Protein AF-A0A957HEZ9-F1 (afdb_monomer_lite)

Foldseek 3Di:
DDDDDDDCPPPPDPDDDPVDDDPPDDDDDPDDDDDDDDDDDDDDDDQPWDAWLLDTDGPVLLVQLVVLLVQLLVLLVVLPDDPVLSVLSVVLSVQCCCNGGPRYHGQLVSNLVSLVSQCPSDDSNVVSSLVSLVRVSVCVSQVSNDDNSNVVSVVSVVVVVDDPPPPPDD

Structure (mmCIF, N/CA/C/O backbone):
data_AF-A0A957HEZ9-F1
#
_entry.id   AF-A0A957HEZ9-F1
#
loop_
_atom_site.group_PDB
_atom_site.id
_atom_site.type_symbol
_atom_site.label_atom_id
_atom_site.label_alt_id
_atom_site.label_comp_id
_atom_site.label_asym_id
_atom_site.label_entity_id
_atom_site.label_seq_id
_atom_site.pdbx_PDB_ins_code
_atom_site.Cartn_x
_atom_site.Cartn_y
_atom_site.Cartn_z
_atom_site.occupancy
_atom_site.B_iso_or_equiv
_atom_site.auth_seq_id
_atom_site.auth_comp_id
_atom_site.auth_asym_id
_atom_site.auth_atom_id
_atom_site.pdbx_PDB_model_num
ATOM 1 N N . MET A 1 1 ? 46.208 31.914 -61.824 1.00 40.00 1 MET A N 1
ATOM 2 C CA . MET A 1 1 ? 46.335 30.942 -60.722 1.00 40.00 1 MET A CA 1
ATOM 3 C C . MET A 1 1 ? 46.680 31.789 -59.505 1.00 40.00 1 MET A C 1
ATOM 5 O O . MET A 1 1 ? 47.760 32.356 -59.507 1.00 40.00 1 MET A O 1
ATOM 9 N N . SER A 1 2 ? 45.675 32.331 -58.805 1.00 40.50 2 SER A N 1
ATOM 10 C CA . SER A 1 2 ? 45.052 31.752 -57.588 1.00 40.50 2 SER A CA 1
ATOM 11 C C . SER A 1 2 ? 46.142 31.510 -56.535 1.00 40.50 2 SER A C 1
ATOM 13 O O . SER A 1 2 ? 47.071 30.777 -56.826 1.00 40.50 2 SER A O 1
ATOM 15 N N . ASP A 1 3 ? 46.177 32.225 -55.409 1.00 39.62 3 ASP A N 1
ATOM 16 C CA . ASP A 1 3 ? 45.210 32.001 -54.333 1.00 39.62 3 ASP A CA 1
ATOM 17 C C . ASP A 1 3 ? 44.767 33.255 -53.563 1.00 39.62 3 ASP A C 1
ATOM 19 O O . ASP A 1 3 ? 45.537 34.159 -53.240 1.00 39.62 3 ASP A O 1
ATOM 23 N N . LYS A 1 4 ? 43.462 33.263 -53.280 1.00 45.25 4 LYS A N 1
ATOM 24 C CA . LYS A 1 4 ? 42.737 34.132 -52.352 1.00 45.25 4 LYS A CA 1
ATOM 25 C C . LYS A 1 4 ? 42.433 33.320 -51.095 1.00 45.25 4 LYS A C 1
ATOM 27 O O . LYS A 1 4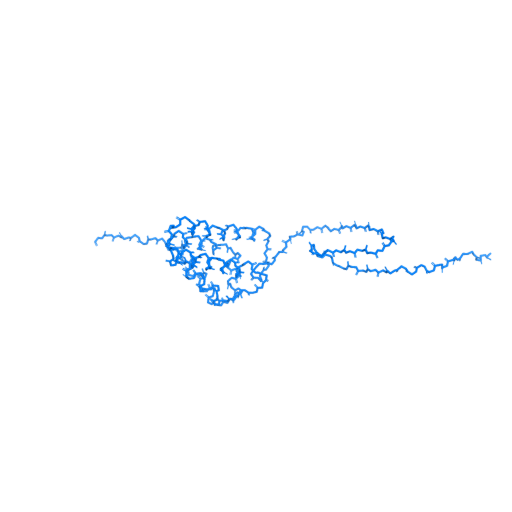 ? 41.996 32.184 -51.242 1.00 45.25 4 LYS A O 1
ATOM 32 N N . ASN A 1 5 ? 42.422 34.019 -49.955 1.00 41.56 5 ASN A N 1
ATOM 33 C CA . ASN A 1 5 ? 41.660 33.710 -48.735 1.00 41.56 5 ASN A CA 1
ATOM 34 C C . ASN A 1 5 ? 42.154 32.468 -47.950 1.00 41.56 5 ASN A C 1
ATOM 36 O O . ASN A 1 5 ? 42.622 31.507 -48.529 1.00 41.56 5 ASN A O 1
ATOM 40 N N . GLN A 1 6 ? 42.090 32.404 -46.622 1.00 40.97 6 GLN A N 1
ATOM 41 C CA . GLN A 1 6 ? 41.132 33.035 -45.728 1.00 40.97 6 GLN A CA 1
ATOM 42 C C . GLN A 1 6 ? 41.684 33.073 -44.297 1.00 40.97 6 GLN A C 1
ATOM 44 O O . GLN A 1 6 ? 42.422 32.197 -43.862 1.00 40.97 6 GLN A O 1
ATOM 49 N N . ASP A 1 7 ? 41.289 34.138 -43.620 1.00 43.81 7 ASP A N 1
ATOM 50 C CA . ASP A 1 7 ? 41.477 34.497 -42.224 1.00 43.81 7 ASP A CA 1
ATOM 51 C C . ASP A 1 7 ? 40.894 33.421 -41.280 1.00 43.81 7 ASP A C 1
ATOM 53 O O . ASP A 1 7 ? 39.677 33.248 -41.214 1.00 43.81 7 ASP A O 1
ATOM 57 N N . GLU A 1 8 ? 41.744 32.686 -40.557 1.00 41.91 8 GLU A N 1
ATOM 58 C CA . GLU A 1 8 ? 41.326 31.852 -39.423 1.00 41.91 8 GLU A CA 1
ATOM 59 C C . GLU A 1 8 ? 41.546 32.624 -38.120 1.00 41.91 8 GLU A C 1
ATOM 61 O O . GLU A 1 8 ? 42.437 32.335 -37.317 1.00 41.91 8 GLU A O 1
ATOM 66 N N . THR A 1 9 ? 40.685 33.614 -37.875 1.00 42.72 9 THR A N 1
ATOM 67 C CA . THR A 1 9 ? 40.470 34.113 -36.517 1.00 42.72 9 THR A CA 1
ATOM 68 C C . THR A 1 9 ? 39.781 32.997 -35.725 1.00 42.72 9 THR A C 1
ATOM 70 O O . THR A 1 9 ? 38.555 32.870 -35.709 1.00 42.72 9 THR A O 1
ATOM 73 N N . SER A 1 10 ? 40.592 32.140 -35.104 1.00 44.72 10 SER A N 1
ATOM 74 C CA . SER A 1 10 ? 40.153 31.071 -34.206 1.00 44.72 10 SER A CA 1
ATOM 75 C C . SER A 1 10 ? 39.465 31.679 -32.984 1.00 44.72 10 SER A C 1
ATOM 77 O O . SER A 1 10 ? 40.083 31.944 -31.954 1.00 44.72 10 SER A O 1
ATOM 79 N N . THR A 1 11 ? 38.163 31.926 -33.102 1.00 46.22 11 THR A N 1
ATOM 80 C CA . THR A 1 11 ? 37.319 32.251 -31.956 1.00 46.22 11 THR A CA 1
ATOM 81 C C . THR A 1 11 ? 37.122 30.942 -31.210 1.00 46.22 11 THR A C 1
ATOM 83 O O . THR A 1 11 ? 36.383 30.068 -31.657 1.00 46.22 11 THR A O 1
ATOM 86 N N . SER A 1 12 ? 37.864 30.777 -30.116 1.00 44.31 12 SER A N 1
ATOM 87 C CA . SER A 1 12 ? 37.784 29.626 -29.218 1.00 44.31 12 SER A CA 1
ATOM 88 C C . SER A 1 12 ? 36.414 29.617 -28.530 1.00 44.31 12 SER A C 1
ATOM 90 O O . SER A 1 12 ? 36.243 30.106 -27.416 1.00 44.31 12 SER A O 1
ATOM 92 N N . GLY A 1 13 ? 35.398 29.143 -29.249 1.00 48.09 13 GLY A N 1
ATOM 93 C CA . GLY A 1 13 ? 34.078 28.866 -28.709 1.00 48.09 13 GLY A CA 1
ATOM 94 C C . GLY A 1 13 ? 34.132 27.543 -27.960 1.00 48.09 13 GLY A C 1
ATOM 95 O O . GLY A 1 13 ? 34.407 26.501 -28.554 1.00 48.09 13 GLY A O 1
ATOM 96 N N . ILE A 1 14 ? 33.884 27.573 -26.651 1.00 45.84 14 ILE A N 1
ATOM 97 C CA . ILE A 1 14 ? 33.746 26.353 -25.856 1.00 45.84 14 ILE A CA 1
ATOM 98 C C . ILE A 1 14 ? 32.498 25.624 -26.357 1.00 45.84 14 ILE A C 1
ATOM 100 O O . ILE A 1 14 ? 31.373 26.078 -26.150 1.00 45.84 14 ILE A O 1
ATOM 104 N N . LYS A 1 15 ? 32.695 24.490 -27.031 1.00 42.28 15 LYS A N 1
ATOM 105 C CA . LYS A 1 15 ? 31.605 23.613 -27.447 1.00 42.28 15 LYS A CA 1
ATOM 106 C C . LYS A 1 15 ? 31.253 22.710 -26.267 1.00 42.28 15 LYS A C 1
ATOM 108 O O . LYS A 1 15 ? 31.990 21.782 -25.950 1.00 42.28 15 LYS A O 1
ATOM 113 N N . ILE A 1 16 ? 30.169 23.037 -25.570 1.00 47.12 16 ILE A N 1
ATOM 114 C CA . ILE A 1 16 ? 29.632 22.197 -24.498 1.00 47.12 16 ILE A CA 1
ATOM 115 C C . ILE A 1 16 ? 28.559 21.305 -25.119 1.00 47.12 16 ILE A C 1
ATOM 117 O O . ILE A 1 16 ? 27.451 21.761 -25.394 1.00 47.12 16 ILE A O 1
ATOM 121 N N . ASP A 1 17 ? 28.888 20.037 -25.343 1.00 42.59 17 ASP A N 1
ATOM 122 C CA . ASP A 1 17 ? 27.908 19.025 -25.731 1.00 42.59 17 ASP A CA 1
ATOM 123 C C . ASP A 1 17 ? 27.182 18.533 -24.468 1.00 42.59 17 ASP A C 1
ATOM 125 O O . ASP A 1 17 ? 27.689 17.711 -23.704 1.00 42.59 17 ASP A O 1
ATOM 129 N N . ILE A 1 18 ? 25.991 19.080 -24.211 1.00 49.22 18 ILE A N 1
ATOM 130 C CA . ILE A 1 18 ? 25.129 18.653 -23.102 1.00 49.22 18 ILE A CA 1
ATOM 131 C C . ILE A 1 18 ? 24.194 17.564 -23.633 1.00 49.22 18 ILE A C 1
ATOM 133 O O . ILE A 1 18 ? 23.138 17.852 -24.187 1.00 49.22 18 ILE A O 1
ATOM 137 N N . GLY A 1 19 ? 24.600 16.301 -23.485 1.00 40.09 19 GLY A N 1
ATOM 138 C CA . GLY A 1 19 ? 23.869 15.144 -24.020 1.00 40.09 19 GLY A CA 1
ATOM 139 C C . GLY A 1 19 ? 22.510 14.864 -23.366 1.00 40.09 19 GLY A C 1
ATOM 140 O O . GLY A 1 19 ? 21.737 14.086 -23.915 1.00 40.09 19 GLY A O 1
ATOM 141 N N . GLN A 1 20 ? 22.198 15.483 -22.220 1.00 42.91 20 GLN A N 1
ATOM 142 C CA . GLN A 1 20 ? 20.900 15.344 -21.556 1.00 42.91 20 GLN A CA 1
ATOM 143 C C . GLN A 1 20 ? 20.696 16.447 -20.502 1.00 42.91 20 GLN A C 1
ATOM 145 O O . GLN A 1 20 ? 21.541 16.632 -19.627 1.00 42.91 20 GLN A O 1
ATOM 150 N N . VAL A 1 21 ? 19.561 17.154 -20.548 1.00 43.94 21 VAL A N 1
ATOM 151 C CA . VAL A 1 21 ? 19.104 18.056 -19.474 1.00 43.94 21 VAL A CA 1
ATOM 152 C C . VAL A 1 21 ? 17.851 17.440 -18.857 1.00 43.94 21 VAL A C 1
ATOM 154 O O . VAL A 1 21 ? 16.780 17.478 -19.454 1.00 43.94 21 VAL A O 1
ATOM 157 N N . SER A 1 22 ? 17.974 16.846 -17.671 1.00 38.28 22 SER A N 1
ATOM 158 C CA . SER A 1 22 ? 16.807 16.392 -16.904 1.00 38.28 22 SER A CA 1
ATOM 159 C C . SER A 1 22 ? 16.104 17.587 -16.252 1.00 38.28 22 SER A C 1
ATOM 161 O O . SER A 1 22 ? 16.751 18.459 -15.671 1.00 38.28 22 SER A O 1
ATOM 163 N N . ALA A 1 23 ? 14.772 17.608 -16.331 1.00 50.34 23 ALA A N 1
ATOM 164 C CA . ALA A 1 23 ? 13.876 18.728 -16.013 1.00 50.34 23 ALA A CA 1
ATOM 165 C C . ALA A 1 23 ? 13.766 19.134 -14.519 1.00 50.34 23 ALA A C 1
ATOM 167 O O . ALA A 1 23 ? 12.722 19.605 -14.079 1.00 50.34 23 ALA A O 1
ATOM 168 N N . ALA A 1 24 ? 14.830 18.989 -13.727 1.00 45.66 24 ALA A N 1
ATOM 169 C CA . ALA A 1 24 ? 14.879 19.445 -12.332 1.00 45.66 24 ALA A CA 1
ATOM 170 C C . ALA A 1 24 ? 16.146 20.250 -11.980 1.00 45.66 24 ALA A C 1
ATOM 172 O O . ALA A 1 24 ? 16.367 20.584 -10.818 1.00 45.66 24 ALA A O 1
ATOM 173 N N . GLY A 1 25 ? 16.996 20.568 -12.959 1.00 40.38 25 GLY A N 1
ATOM 174 C CA . GLY A 1 25 ? 18.214 21.344 -12.736 1.00 40.38 25 GLY A CA 1
ATOM 175 C C . GLY A 1 25 ? 18.003 22.829 -13.008 1.00 40.38 25 GLY A C 1
ATOM 176 O O . GLY A 1 25 ? 17.742 23.222 -14.140 1.00 40.38 25 GLY A O 1
ATOM 177 N N . HIS A 1 26 ? 18.165 23.668 -11.987 1.00 38.00 26 HIS A N 1
ATOM 178 C CA . HIS A 1 26 ? 18.345 25.106 -12.165 1.00 38.00 26 HIS A CA 1
ATOM 179 C C . HIS A 1 26 ? 19.686 25.350 -12.881 1.00 38.00 26 HIS A C 1
ATOM 181 O O . HIS A 1 26 ? 20.749 25.215 -12.276 1.00 38.00 26 HIS A O 1
ATOM 187 N N . VAL A 1 27 ? 19.651 25.667 -14.177 1.00 45.53 27 VAL A N 1
ATOM 188 C CA . VAL A 1 27 ? 20.853 25.988 -14.962 1.00 45.53 27 VAL A CA 1
ATOM 189 C C . VAL A 1 27 ? 21.044 27.505 -14.965 1.00 45.53 27 VAL A C 1
ATOM 191 O O . VAL A 1 27 ? 20.310 28.225 -15.637 1.00 45.53 27 VAL A O 1
ATOM 194 N N . VAL A 1 28 ? 22.035 28.003 -14.217 1.00 40.28 28 VAL A N 1
ATOM 195 C CA . VAL A 1 28 ? 22.473 29.408 -14.298 1.00 40.28 28 VAL A CA 1
ATOM 196 C C . VAL A 1 28 ? 23.621 29.498 -15.287 1.00 40.28 28 VAL A C 1
ATOM 198 O O . VAL A 1 28 ? 24.724 29.031 -15.010 1.00 40.28 28 VAL A O 1
ATOM 201 N N . ILE A 1 29 ? 23.367 30.121 -16.434 1.00 49.50 29 ILE A N 1
ATOM 202 C CA . ILE A 1 29 ? 24.406 30.455 -17.407 1.00 49.50 29 ILE A CA 1
ATOM 203 C C . ILE A 1 29 ? 24.801 31.911 -17.162 1.00 49.50 29 ILE A C 1
ATOM 205 O O . ILE A 1 29 ? 24.129 32.834 -17.615 1.00 49.50 29 ILE A O 1
ATOM 209 N N . SER A 1 30 ? 25.891 32.125 -16.428 1.00 42.38 30 SER A N 1
ATOM 210 C CA . SER A 1 30 ? 26.516 33.445 -16.297 1.00 42.38 30 SER A CA 1
ATOM 211 C C . SER A 1 30 ? 27.553 33.610 -17.403 1.00 42.38 30 SER A C 1
ATOM 213 O O . SER A 1 30 ? 28.738 33.364 -17.201 1.00 42.38 30 SER A O 1
ATOM 215 N N . GLY A 1 31 ? 27.097 33.989 -18.594 1.00 39.59 31 GLY A N 1
ATOM 216 C CA . GLY A 1 31 ? 27.961 34.246 -19.741 1.00 39.59 31 GLY A CA 1
ATOM 217 C C . GLY A 1 31 ? 27.275 35.184 -20.720 1.00 39.59 31 GLY A C 1
ATOM 218 O O . GLY A 1 31 ? 26.199 34.882 -21.228 1.00 39.59 31 GLY A O 1
ATOM 219 N N . ARG A 1 32 ? 27.885 36.349 -20.932 1.00 47.41 32 ARG A N 1
ATOM 220 C CA . ARG A 1 32 ? 27.460 37.362 -21.896 1.00 47.41 32 ARG A CA 1
ATOM 221 C C . ARG A 1 32 ? 27.674 36.761 -23.292 1.00 47.41 32 ARG A C 1
ATOM 223 O O . ARG A 1 32 ? 28.812 36.488 -23.644 1.00 47.41 32 ARG A O 1
ATOM 230 N N . ASP A 1 33 ? 26.576 36.513 -24.003 1.00 44.97 33 ASP A N 1
ATOM 231 C CA . ASP A 1 33 ? 26.483 35.978 -25.375 1.00 44.97 33 ASP A CA 1
ATOM 232 C C . ASP A 1 33 ? 26.353 34.442 -25.499 1.00 44.97 33 ASP A C 1
ATOM 234 O O . ASP A 1 33 ? 27.226 33.752 -26.019 1.00 44.97 33 ASP A O 1
ATOM 238 N N . ALA A 1 34 ? 25.201 33.896 -25.084 1.00 40.38 34 ALA A N 1
ATOM 239 C CA . ALA A 1 34 ? 24.771 32.541 -25.443 1.00 40.38 34 ALA A CA 1
ATOM 240 C C . ALA A 1 34 ? 23.491 32.586 -26.299 1.00 40.38 34 ALA A C 1
ATOM 242 O O . ALA A 1 34 ? 22.427 32.979 -25.821 1.00 40.38 34 ALA A O 1
ATOM 243 N N . PHE A 1 35 ? 23.587 32.163 -27.564 1.00 39.22 35 PHE A N 1
ATOM 244 C CA . PHE A 1 35 ? 22.427 31.898 -28.419 1.00 39.22 35 PHE A CA 1
ATOM 245 C C . PHE A 1 35 ? 22.016 30.430 -28.269 1.00 39.22 35 PHE A C 1
ATOM 247 O O . PHE A 1 35 ? 22.770 29.529 -28.628 1.00 39.22 35 PHE A O 1
ATOM 254 N N . VAL A 1 36 ? 20.813 30.189 -27.743 1.00 44.97 36 VAL A N 1
ATOM 255 C CA . VAL A 1 36 ? 20.240 28.844 -27.594 1.00 44.97 36 VAL A CA 1
ATOM 256 C C . VAL A 1 36 ? 19.282 28.587 -28.754 1.00 44.97 36 VAL A C 1
ATOM 258 O O . VAL A 1 36 ? 18.271 29.270 -28.889 1.00 44.97 36 VAL A O 1
ATOM 261 N N . THR A 1 37 ? 19.579 27.598 -29.596 1.00 40.28 37 THR A N 1
ATOM 262 C CA . THR A 1 37 ? 18.641 27.090 -30.612 1.00 40.28 37 THR A CA 1
ATOM 263 C C . THR A 1 37 ? 18.495 25.584 -30.428 1.00 40.28 37 THR A C 1
ATOM 265 O O . THR A 1 37 ? 19.379 24.814 -30.788 1.00 40.28 37 THR A O 1
ATOM 268 N N . GLY A 1 38 ? 17.390 25.159 -29.813 1.00 40.69 38 GLY A N 1
ATOM 269 C CA . GLY A 1 38 ? 17.047 23.749 -29.640 1.00 40.69 38 GLY A CA 1
ATOM 270 C C . GLY A 1 38 ? 16.065 23.306 -30.718 1.00 40.69 38 GLY A C 1
ATOM 271 O O . GLY A 1 38 ? 14.981 23.869 -30.829 1.00 40.69 38 GLY A O 1
ATOM 272 N N . SER A 1 39 ? 16.441 22.308 -31.516 1.00 38.16 39 SER A N 1
ATOM 273 C CA . SER A 1 39 ? 15.533 21.596 -32.421 1.00 38.16 39 SER A CA 1
ATOM 274 C C . SER A 1 39 ? 15.433 20.151 -31.946 1.00 38.16 39 SER A C 1
ATOM 276 O O . SER A 1 39 ? 16.405 19.410 -32.054 1.00 38.16 39 SER A O 1
ATOM 278 N N . THR A 1 40 ? 14.282 19.737 -31.419 1.00 46.22 40 THR A N 1
ATOM 279 C CA . THR A 1 40 ? 14.014 18.333 -31.087 1.00 46.22 40 THR A CA 1
ATOM 280 C C . THR A 1 40 ? 13.184 17.717 -32.211 1.00 46.22 40 THR A C 1
ATOM 282 O O . THR A 1 40 ? 11.998 17.996 -32.365 1.00 46.22 40 THR A O 1
ATOM 285 N N . ARG A 1 41 ? 13.823 16.901 -33.056 1.00 43.12 41 ARG A N 1
ATOM 286 C CA . ARG A 1 41 ? 13.145 16.086 -34.072 1.00 43.12 41 ARG A CA 1
ATOM 287 C C . ARG A 1 41 ? 13.233 14.624 -33.645 1.00 43.12 41 ARG A C 1
ATOM 289 O O . ARG A 1 41 ? 14.230 13.970 -33.927 1.00 43.12 41 ARG A O 1
ATOM 296 N N . GLY A 1 42 ? 12.201 14.146 -32.958 1.00 40.62 42 GLY A N 1
ATOM 297 C CA . GLY A 1 42 ? 12.011 12.740 -32.607 1.00 40.62 42 GLY A CA 1
ATOM 298 C C . GLY A 1 42 ? 10.619 12.301 -33.041 1.00 40.62 42 GLY A C 1
ATOM 299 O O . GLY A 1 42 ? 9.626 12.731 -32.465 1.00 40.62 42 GLY A O 1
ATOM 300 N N . ASP A 1 43 ? 10.562 11.513 -34.109 1.00 56.41 43 ASP A N 1
ATOM 301 C CA . ASP A 1 43 ? 9.379 10.778 -34.548 1.00 56.41 43 ASP A CA 1
ATOM 302 C C . ASP A 1 43 ? 9.357 9.444 -33.785 1.00 56.41 43 ASP A C 1
ATOM 304 O O . ASP A 1 43 ? 10.371 8.743 -33.752 1.00 56.41 43 ASP A O 1
ATOM 308 N N . GLY A 1 44 ? 8.237 9.123 -33.135 1.00 42.84 44 GLY A N 1
ATOM 309 C CA . GLY A 1 44 ? 8.060 7.908 -32.335 1.00 42.84 44 GLY A CA 1
ATOM 310 C C . GLY A 1 44 ? 7.698 8.195 -30.880 1.00 42.84 44 GLY A C 1
ATOM 311 O O . GLY A 1 44 ? 8.571 8.305 -30.033 1.00 42.84 44 GLY A O 1
ATOM 312 N N . SER A 1 45 ? 6.394 8.289 -30.611 1.00 51.72 45 SER A N 1
ATOM 313 C CA . SER A 1 45 ? 5.722 8.134 -29.309 1.00 51.72 45 SER A CA 1
ATOM 314 C C . SER A 1 45 ? 6.622 7.708 -28.132 1.00 51.72 45 SER A C 1
ATOM 316 O O . SER A 1 45 ? 6.693 6.521 -27.796 1.00 51.72 45 SER A O 1
ATOM 318 N N . GLU A 1 46 ? 7.282 8.670 -27.484 1.00 51.53 46 GLU A N 1
ATOM 319 C CA . GLU A 1 46 ? 7.956 8.452 -26.207 1.00 51.53 46 GLU A CA 1
ATOM 320 C C . GLU A 1 46 ? 6.878 8.173 -25.157 1.00 51.53 46 GLU A C 1
ATOM 322 O O . GLU A 1 46 ? 6.206 9.076 -24.659 1.00 51.53 46 GLU A O 1
ATOM 327 N N . LYS A 1 47 ? 6.665 6.897 -24.821 1.00 55.97 47 LYS A N 1
ATOM 328 C CA . LYS A 1 47 ? 5.993 6.570 -23.564 1.00 55.97 47 LYS A CA 1
ATOM 329 C C . LYS A 1 47 ? 6.893 7.104 -22.458 1.00 55.97 47 LYS A C 1
ATOM 331 O O . LYS A 1 47 ? 7.966 6.552 -22.237 1.00 55.97 47 LYS A O 1
ATOM 336 N N . HIS A 1 48 ? 6.478 8.178 -21.794 1.00 66.62 48 HIS A N 1
ATOM 337 C CA . HIS A 1 48 ? 7.146 8.680 -20.600 1.00 66.62 48 HIS A CA 1
ATOM 338 C C . HIS A 1 48 ? 7.094 7.599 -19.511 1.00 66.62 48 HIS A C 1
ATOM 340 O O . HIS A 1 48 ? 6.104 7.464 -18.792 1.00 66.62 48 HIS A O 1
ATOM 346 N N . VAL A 1 49 ? 8.146 6.783 -19.442 1.00 79.44 49 VAL A N 1
ATOM 347 C CA . VAL A 1 49 ? 8.348 5.788 -18.392 1.00 79.44 49 VAL A CA 1
ATOM 348 C C . VAL A 1 49 ? 8.914 6.504 -17.173 1.00 79.44 49 VAL A C 1
ATOM 350 O O . VAL A 1 49 ? 9.881 7.258 -17.263 1.00 79.44 49 VAL A O 1
ATOM 353 N N . LEU A 1 50 ? 8.284 6.279 -16.030 1.00 87.56 50 LEU A N 1
ATOM 354 C CA . LEU A 1 50 ? 8.645 6.834 -14.736 1.00 87.56 50 LEU A CA 1
ATOM 355 C C . LEU A 1 50 ? 8.949 5.687 -13.769 1.00 87.56 50 LEU A C 1
ATOM 357 O O . LEU A 1 50 ? 8.491 4.562 -13.956 1.00 87.56 50 LEU A O 1
ATOM 361 N N . THR A 1 51 ? 9.712 5.969 -12.715 1.00 89.00 51 THR A N 1
ATOM 362 C CA . THR A 1 51 ? 10.051 4.968 -11.694 1.00 89.00 51 THR A CA 1
ATOM 363 C C . THR A 1 51 ? 9.228 5.174 -10.426 1.00 89.00 51 THR A C 1
ATOM 365 O O . THR A 1 51 ? 9.184 6.276 -9.879 1.00 89.00 51 THR A O 1
ATOM 368 N N . MET A 1 52 ? 8.615 4.096 -9.934 1.00 90.19 52 MET A N 1
ATOM 369 C CA . MET A 1 52 ? 7.878 4.036 -8.670 1.00 90.19 52 MET A CA 1
ATOM 370 C C . MET A 1 52 ? 8.092 2.670 -8.008 1.00 90.19 52 MET A C 1
ATOM 372 O O . MET A 1 52 ? 8.051 1.647 -8.677 1.00 90.19 52 MET A O 1
ATOM 376 N N . GLY A 1 53 ? 8.369 2.640 -6.707 1.00 88.38 53 GLY A N 1
ATOM 377 C CA . GLY A 1 53 ? 8.784 1.451 -5.959 1.00 88.38 53 GLY A CA 1
ATOM 378 C C . GLY A 1 53 ? 9.985 0.729 -6.580 1.00 88.38 53 GLY A C 1
ATOM 379 O O . GLY A 1 53 ? 10.064 -0.498 -6.530 1.00 88.38 53 GLY A O 1
ATOM 380 N N . GLY A 1 54 ? 10.877 1.473 -7.243 1.00 87.44 54 GLY A N 1
ATOM 381 C CA . GLY A 1 54 ? 12.025 0.922 -7.963 1.00 87.44 54 GLY A CA 1
ATOM 382 C C . GLY A 1 54 ? 11.685 0.134 -9.231 1.00 87.44 54 GLY A C 1
ATOM 383 O O . GLY A 1 54 ? 12.574 -0.522 -9.770 1.00 87.44 54 GLY A O 1
ATOM 384 N N . VAL A 1 55 ? 10.438 0.193 -9.713 1.00 90.25 55 VAL A N 1
ATOM 385 C CA . VAL A 1 55 ? 10.023 -0.399 -10.992 1.00 90.25 55 VAL A CA 1
ATOM 386 C C . VAL A 1 55 ? 9.594 0.678 -11.983 1.00 90.25 55 VAL A C 1
ATOM 388 O O . VAL A 1 55 ? 9.113 1.746 -11.606 1.00 90.25 55 VAL A O 1
ATOM 391 N N . GLU A 1 56 ? 9.777 0.385 -13.264 1.00 90.88 56 GLU A N 1
ATOM 392 C CA . GLU A 1 56 ? 9.331 1.227 -14.370 1.00 90.88 56 GLU A CA 1
ATOM 393 C C . GLU A 1 56 ? 7.822 1.081 -14.611 1.00 90.88 56 GLU A C 1
ATOM 395 O O . GLU A 1 56 ? 7.281 -0.030 -14.632 1.00 90.88 56 GLU A O 1
ATOM 400 N N . ALA A 1 57 ? 7.146 2.212 -14.797 1.00 89.44 57 ALA A N 1
ATOM 401 C CA . ALA A 1 57 ? 5.703 2.303 -14.974 1.00 89.44 57 ALA A CA 1
ATOM 402 C C . ALA A 1 57 ? 5.318 3.518 -15.825 1.00 89.44 57 ALA A C 1
ATOM 404 O O . ALA A 1 57 ? 6.080 4.482 -15.934 1.00 89.44 57 ALA A O 1
ATOM 405 N N . SER A 1 58 ? 4.127 3.491 -16.421 1.00 90.06 58 SER A N 1
ATOM 406 C CA . SER A 1 58 ? 3.588 4.675 -17.096 1.00 90.06 58 SER A CA 1
ATOM 407 C C . SER A 1 58 ? 3.073 5.715 -16.092 1.00 90.06 58 SER A C 1
ATOM 409 O O . SER A 1 58 ? 2.794 5.405 -14.928 1.00 90.06 58 SER A O 1
ATOM 411 N N . ALA A 1 59 ? 2.919 6.964 -16.538 1.00 89.25 59 ALA A N 1
ATOM 412 C CA . ALA A 1 59 ? 2.333 8.020 -15.714 1.00 89.25 59 ALA A CA 1
ATOM 413 C C . ALA A 1 59 ? 0.905 7.671 -15.254 1.00 89.25 59 ALA A C 1
ATOM 415 O O . ALA A 1 59 ? 0.534 7.980 -14.123 1.00 89.25 59 ALA A O 1
ATOM 416 N N . GLU A 1 60 ? 0.131 6.981 -16.096 1.00 89.94 60 GLU A N 1
ATOM 417 C CA . GLU A 1 60 ? -1.219 6.519 -15.773 1.00 89.94 60 GLU A CA 1
ATOM 418 C C . GLU A 1 60 ? -1.210 5.454 -14.668 1.00 89.94 60 GLU A C 1
ATOM 420 O O . GLU A 1 60 ? -1.942 5.602 -13.692 1.00 89.94 60 GLU A O 1
ATOM 425 N N . GLU A 1 61 ? -0.346 4.431 -14.768 1.00 90.81 61 GLU A N 1
ATOM 426 C CA . GLU A 1 61 ? -0.209 3.387 -13.734 1.00 90.81 61 GLU A CA 1
ATOM 427 C C . GLU A 1 61 ? 0.188 3.996 -12.376 1.00 90.81 61 GLU A C 1
ATOM 429 O O . GLU A 1 61 ? -0.329 3.613 -11.323 1.00 90.81 61 GLU A O 1
ATOM 434 N N . ILE A 1 62 ? 1.098 4.975 -12.395 1.00 91.56 62 ILE A N 1
ATOM 435 C CA . ILE A 1 62 ? 1.534 5.701 -11.197 1.00 91.56 62 ILE A CA 1
ATOM 436 C C . ILE A 1 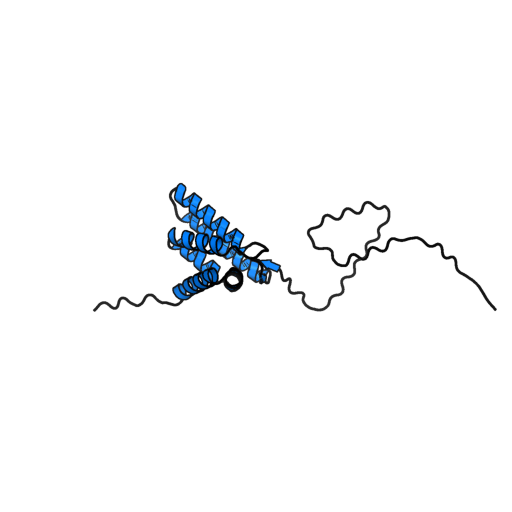62 ? 0.392 6.518 -10.599 1.00 91.56 62 ILE A C 1
ATOM 438 O O . ILE A 1 62 ? 0.212 6.529 -9.378 1.00 91.56 62 ILE A O 1
ATOM 442 N N . GLN A 1 63 ? -0.364 7.228 -11.436 1.00 93.62 63 GLN A N 1
ATOM 443 C CA . GLN A 1 63 ? -1.454 8.072 -10.969 1.00 93.62 63 GLN A CA 1
ATOM 444 C C . GLN A 1 63 ? -2.593 7.236 -10.378 1.00 93.62 63 GLN A C 1
ATOM 446 O O . GLN A 1 63 ? -3.109 7.592 -9.320 1.00 93.62 63 GLN A O 1
ATOM 451 N N . GLU A 1 64 ? -2.937 6.109 -11.004 1.00 94.12 64 GLU A N 1
ATOM 452 C CA . GLU A 1 64 ? -3.925 5.159 -10.487 1.00 94.12 64 GLU A CA 1
ATOM 453 C C . GLU A 1 64 ? -3.538 4.660 -9.087 1.00 94.12 64 GLU A C 1
ATOM 455 O O . GLU A 1 64 ? -4.330 4.766 -8.144 1.00 94.12 64 GLU A O 1
ATOM 460 N N . LEU A 1 65 ? -2.292 4.196 -8.918 1.00 94.81 65 LEU A N 1
ATOM 461 C CA . LEU A 1 65 ? -1.809 3.723 -7.621 1.00 94.81 65 LEU A CA 1
ATOM 462 C C . LEU A 1 65 ? -1.810 4.844 -6.571 1.00 94.81 65 LEU A C 1
ATOM 464 O O . LEU A 1 65 ? -2.259 4.628 -5.446 1.00 94.81 65 LEU A O 1
ATOM 468 N N . ARG A 1 66 ? -1.372 6.061 -6.921 1.00 94.44 66 ARG A N 1
ATOM 469 C CA . ARG A 1 66 ? -1.410 7.221 -6.009 1.00 94.44 66 ARG A CA 1
ATOM 470 C C . ARG A 1 66 ? -2.827 7.555 -5.562 1.00 94.44 66 ARG A C 1
ATOM 472 O O . ARG A 1 66 ? -3.042 7.820 -4.379 1.00 94.44 66 ARG A O 1
ATOM 479 N N . THR A 1 67 ? -3.784 7.533 -6.485 1.00 95.19 67 THR A N 1
ATOM 480 C CA . THR A 1 67 ? -5.190 7.787 -6.172 1.00 95.19 67 THR A CA 1
ATOM 481 C C . THR A 1 67 ? -5.712 6.758 -5.174 1.00 95.19 67 THR A C 1
ATOM 483 O O . THR A 1 67 ? -6.274 7.149 -4.153 1.00 95.19 67 THR A O 1
ATOM 486 N N . LEU A 1 68 ? -5.470 5.465 -5.392 1.00 95.00 68 LEU A N 1
ATOM 487 C CA . LEU A 1 68 ? -5.920 4.422 -4.464 1.00 95.00 68 LEU A CA 1
ATOM 488 C C . LEU A 1 68 ? -5.221 4.503 -3.103 1.00 95.00 68 LEU A C 1
ATOM 490 O O . LEU A 1 68 ? -5.868 4.367 -2.069 1.00 95.00 68 LEU A O 1
ATOM 494 N N . LEU A 1 69 ? -3.928 4.824 -3.074 1.00 94.75 69 LEU A N 1
ATOM 495 C CA . LEU A 1 69 ? -3.210 5.047 -1.820 1.00 94.75 69 LEU A CA 1
ATOM 496 C C . LEU A 1 69 ? -3.764 6.236 -1.022 1.00 94.75 69 LEU A C 1
ATOM 498 O O . LEU A 1 69 ? -3.818 6.170 0.204 1.00 94.75 69 LEU A O 1
ATOM 502 N N . SER A 1 70 ? -4.223 7.299 -1.690 1.00 94.75 70 SER A N 1
ATOM 503 C CA . SER A 1 70 ? -4.854 8.443 -1.014 1.00 94.75 70 SER A CA 1
ATOM 504 C C . SER A 1 70 ? -6.213 8.106 -0.386 1.00 94.75 70 SER A C 1
ATOM 506 O O . SER A 1 70 ? -6.605 8.723 0.603 1.00 94.75 70 SER A O 1
ATOM 508 N N . GLN A 1 71 ? -6.918 7.090 -0.897 1.00 95.50 71 GLN A N 1
ATOM 509 C CA . GLN A 1 71 ? -8.181 6.638 -0.303 1.00 95.50 71 GLN A CA 1
ATOM 510 C C . GLN A 1 71 ? -7.971 6.023 1.084 1.00 95.50 71 GLN A C 1
ATOM 512 O O . GLN A 1 71 ? -8.866 6.107 1.921 1.00 95.50 71 GLN A O 1
ATOM 517 N N . ILE A 1 72 ? -6.789 5.464 1.370 1.00 96.50 72 ILE A N 1
ATOM 518 C CA . ILE A 1 72 ? -6.458 4.937 2.701 1.00 96.50 72 ILE A CA 1
ATOM 519 C C . ILE A 1 72 ? -6.528 6.062 3.744 1.00 96.50 72 ILE A C 1
ATOM 521 O O . ILE A 1 72 ? -7.133 5.879 4.798 1.00 96.50 72 ILE A O 1
ATOM 525 N N . ASP A 1 73 ? -5.989 7.248 3.436 1.00 95.00 73 ASP A N 1
ATOM 526 C CA . ASP A 1 73 ? -6.046 8.397 4.348 1.00 95.00 73 ASP A CA 1
ATOM 527 C C . ASP A 1 73 ? -7.485 8.831 4.630 1.00 95.00 73 ASP A C 1
ATOM 529 O O . ASP A 1 73 ? -7.820 9.098 5.784 1.00 95.00 73 ASP A O 1
ATOM 533 N N . GLN A 1 74 ? -8.322 8.860 3.589 1.00 95.75 74 GLN A N 1
ATOM 534 C CA . GLN A 1 74 ? -9.737 9.221 3.691 1.00 95.75 74 GLN A CA 1
ATOM 535 C C . GLN A 1 74 ? -10.506 8.215 4.554 1.00 95.75 74 GLN A C 1
ATOM 537 O O . GLN A 1 74 ? -11.340 8.603 5.368 1.00 95.75 74 GLN A O 1
ATOM 542 N N . LYS A 1 75 ? -10.215 6.915 4.408 1.00 96.75 75 LYS A N 1
ATOM 543 C CA . LYS A 1 75 ? -10.838 5.871 5.230 1.00 96.75 75 LYS A CA 1
ATOM 544 C C . LYS A 1 75 ? -10.396 5.939 6.686 1.00 96.75 75 LYS A C 1
ATOM 546 O O . LYS A 1 75 ? -11.232 5.744 7.558 1.00 96.75 75 LYS A O 1
ATOM 551 N N . ILE A 1 76 ? -9.133 6.268 6.957 1.00 96.31 76 ILE A N 1
ATOM 552 C CA . ILE A 1 76 ? -8.644 6.487 8.327 1.00 96.31 76 ILE A CA 1
ATOM 553 C C . ILE A 1 76 ? -9.342 7.690 8.970 1.00 96.31 76 ILE A C 1
ATOM 555 O O . ILE A 1 76 ? -9.784 7.601 10.111 1.00 96.31 76 ILE A O 1
ATOM 559 N N . GLU A 1 77 ? -9.481 8.797 8.237 1.00 95.50 77 GLU A N 1
ATOM 560 C CA . GLU A 1 77 ? -10.184 9.998 8.713 1.00 95.50 77 GLU A CA 1
ATOM 561 C C . GLU A 1 77 ? -11.666 9.738 8.996 1.00 95.50 77 GLU A C 1
ATOM 563 O O . GLU A 1 77 ? -12.209 10.259 9.966 1.00 95.50 77 GLU A O 1
ATOM 568 N N . ALA A 1 78 ? -12.312 8.891 8.194 1.00 95.44 78 ALA A N 1
ATOM 569 C CA . ALA A 1 78 ? -13.715 8.531 8.374 1.00 95.44 78 ALA A CA 1
ATOM 570 C C . ALA A 1 78 ? -13.962 7.466 9.462 1.00 95.44 78 ALA A C 1
ATOM 572 O O . ALA A 1 78 ? -15.098 7.310 9.906 1.00 95.44 78 ALA A O 1
ATOM 573 N N . ALA A 1 79 ? -12.936 6.722 9.888 1.00 92.38 79 ALA A N 1
ATOM 574 C CA . ALA A 1 79 ? -13.094 5.542 10.742 1.00 92.38 79 ALA A CA 1
ATOM 575 C C . ALA A 1 79 ? -13.369 5.845 12.230 1.00 92.38 79 ALA A C 1
ATOM 577 O O . ALA A 1 79 ? -13.567 4.904 12.994 1.00 92.38 79 ALA A O 1
ATOM 578 N N . ASN A 1 80 ? -13.402 7.119 12.653 1.00 92.38 80 ASN A N 1
ATOM 579 C CA . ASN A 1 80 ? -13.631 7.534 14.051 1.00 92.38 80 ASN A CA 1
ATOM 580 C C . ASN A 1 80 ? -12.785 6.735 15.065 1.00 92.38 80 ASN A C 1
ATOM 582 O O . ASN A 1 80 ? -13.287 6.255 16.080 1.00 92.38 80 ASN A O 1
ATOM 586 N N . LEU A 1 81 ? -11.500 6.551 14.759 1.00 93.81 81 LEU A N 1
ATOM 587 C CA . LEU A 1 81 ? -10.571 5.812 15.609 1.00 93.81 81 LEU A CA 1
ATOM 588 C C . LEU A 1 81 ? -10.225 6.615 16.871 1.00 93.81 81 LEU A C 1
ATOM 590 O O . LEU A 1 81 ? -10.104 7.839 16.826 1.00 93.81 81 LEU A O 1
ATOM 594 N N . GLU A 1 82 ? -9.986 5.913 17.979 1.00 96.31 82 GLU A N 1
ATOM 595 C CA . GLU A 1 82 ? -9.389 6.507 19.181 1.00 96.31 82 GLU A CA 1
ATOM 596 C C . GLU A 1 82 ? -8.048 7.195 18.842 1.00 96.31 82 GLU A C 1
ATOM 598 O O . GLU A 1 82 ? -7.314 6.677 17.994 1.00 96.31 82 GLU A O 1
ATOM 603 N N . PRO A 1 83 ? -7.664 8.305 19.506 1.00 94.81 83 PRO A N 1
ATOM 604 C CA . PRO A 1 83 ? -6.528 9.136 19.085 1.00 94.81 83 PRO A CA 1
ATOM 605 C C . PRO A 1 83 ? -5.209 8.376 18.869 1.00 94.81 83 PRO A C 1
ATOM 607 O O . PRO A 1 83 ? -4.561 8.538 17.840 1.00 94.81 83 PRO A O 1
ATOM 610 N N . ALA A 1 84 ? -4.839 7.481 19.791 1.00 94.94 84 ALA A N 1
ATOM 611 C CA . ALA A 1 84 ? -3.611 6.691 19.663 1.00 94.94 84 ALA A CA 1
ATOM 612 C C . ALA A 1 84 ? -3.654 5.722 18.463 1.00 94.94 84 ALA A C 1
ATOM 614 O O . ALA A 1 84 ? -2.653 5.520 17.776 1.00 94.94 84 ALA A O 1
ATOM 615 N N . THR A 1 85 ? -4.824 5.142 18.194 1.00 95.44 85 THR A N 1
ATOM 616 C CA . THR A 1 85 ? -5.065 4.240 17.062 1.00 95.44 85 THR A CA 1
ATOM 617 C C . THR A 1 85 ? -5.068 5.010 15.745 1.00 95.44 85 THR A C 1
ATOM 619 O O . THR A 1 85 ? -4.517 4.539 14.754 1.00 95.44 85 THR A O 1
ATOM 622 N N . TYR A 1 86 ? -5.645 6.213 15.739 1.00 96.31 86 TYR A N 1
ATOM 623 C CA . TYR A 1 86 ? -5.632 7.122 14.598 1.00 96.31 86 TYR A CA 1
ATOM 624 C C . TYR A 1 86 ? -4.201 7.502 14.198 1.00 96.31 86 TYR A C 1
ATOM 626 O O . TYR A 1 86 ? -3.832 7.362 13.029 1.00 96.31 86 TYR A O 1
ATOM 634 N N . ASP A 1 87 ? -3.373 7.908 15.164 1.00 97.00 87 ASP A N 1
ATOM 635 C CA . ASP A 1 87 ? -1.975 8.272 14.918 1.00 97.00 87 ASP A CA 1
ATOM 636 C C . ASP A 1 87 ? -1.172 7.081 14.377 1.00 97.00 87 ASP A C 1
ATOM 638 O O . ASP A 1 87 ? -0.428 7.213 13.399 1.00 97.00 87 ASP A O 1
ATOM 642 N N . ALA A 1 88 ? -1.370 5.891 14.952 1.00 96.50 88 ALA A N 1
ATOM 643 C CA . ALA A 1 88 ? -0.732 4.666 14.480 1.00 96.50 88 ALA A CA 1
ATOM 644 C C . ALA A 1 88 ? -1.189 4.282 13.058 1.00 96.50 88 ALA A C 1
ATOM 646 O O . ALA A 1 88 ? -0.364 3.909 12.219 1.00 96.50 88 ALA A O 1
ATOM 647 N N . ALA A 1 89 ? -2.481 4.421 12.747 1.00 97.06 89 ALA A N 1
ATOM 648 C CA . ALA A 1 89 ? -3.017 4.180 11.411 1.00 97.06 89 ALA A CA 1
ATOM 649 C C . ALA A 1 89 ? -2.444 5.164 10.382 1.00 97.06 89 ALA A C 1
ATOM 651 O O . ALA A 1 89 ? -1.975 4.738 9.324 1.00 97.06 89 ALA A O 1
ATOM 652 N N . LYS A 1 90 ? -2.399 6.466 10.698 1.00 97.75 90 LYS A N 1
ATOM 653 C CA . LYS A 1 90 ? -1.779 7.489 9.840 1.00 97.75 90 LYS A CA 1
ATOM 654 C C . LYS A 1 90 ? -0.293 7.217 9.614 1.00 97.75 90 LYS A C 1
ATOM 656 O O . LYS A 1 90 ? 0.172 7.320 8.478 1.00 97.75 90 LYS A O 1
ATOM 661 N N . HIS A 1 91 ? 0.442 6.825 10.653 1.00 97.50 91 HIS A N 1
ATOM 662 C CA . HIS A 1 91 ? 1.855 6.473 10.533 1.00 97.50 91 HIS A CA 1
ATOM 663 C C . HIS A 1 91 ? 2.077 5.259 9.619 1.00 97.50 91 HIS A C 1
ATOM 665 O O . HIS A 1 91 ? 2.925 5.302 8.724 1.00 97.50 91 HIS A O 1
ATOM 671 N N . ASN A 1 92 ? 1.285 4.196 9.784 1.00 97.44 92 ASN A N 1
ATOM 672 C CA . ASN A 1 92 ? 1.376 3.009 8.934 1.00 97.44 92 ASN A CA 1
ATOM 673 C C . ASN A 1 92 ? 0.970 3.313 7.484 1.00 97.44 92 ASN A C 1
ATOM 675 O O . ASN A 1 92 ? 1.629 2.847 6.557 1.00 97.44 92 ASN A O 1
ATOM 679 N N . ALA A 1 93 ? -0.053 4.145 7.264 1.00 97.56 93 ALA A N 1
ATOM 680 C CA . ALA A 1 93 ? -0.450 4.585 5.926 1.00 97.56 93 ALA A CA 1
ATOM 681 C C . ALA A 1 93 ? 0.637 5.424 5.246 1.00 97.56 93 ALA A C 1
ATOM 683 O O . ALA A 1 93 ? 0.930 5.209 4.071 1.00 97.56 93 ALA A O 1
ATOM 684 N N . ALA A 1 94 ? 1.265 6.352 5.973 1.00 97.62 94 ALA A N 1
ATOM 685 C CA . ALA A 1 94 ? 2.403 7.122 5.475 1.00 97.62 94 ALA A CA 1
ATOM 686 C C . ALA A 1 94 ? 3.572 6.203 5.102 1.00 97.62 94 ALA A C 1
ATOM 688 O O . ALA A 1 94 ? 4.081 6.273 3.988 1.00 97.62 94 ALA A O 1
ATOM 689 N N . THR A 1 95 ? 3.903 5.259 5.983 1.00 96.69 95 THR A N 1
ATOM 690 C CA . THR A 1 95 ? 4.965 4.274 5.758 1.00 96.69 95 THR A CA 1
ATOM 691 C C . THR A 1 95 ? 4.692 3.430 4.513 1.00 96.69 95 THR A C 1
ATOM 693 O O . THR A 1 95 ? 5.566 3.286 3.661 1.00 96.69 95 THR A O 1
ATOM 696 N N . LEU A 1 96 ? 3.474 2.903 4.365 1.00 96.12 96 LEU A N 1
ATOM 697 C CA . LEU A 1 96 ? 3.069 2.130 3.192 1.00 96.12 96 LEU A CA 1
ATOM 698 C C . LEU A 1 96 ? 3.201 2.953 1.902 1.00 96.12 96 LEU A C 1
ATOM 700 O O . LEU A 1 96 ? 3.770 2.474 0.918 1.00 96.12 96 LEU A O 1
ATOM 704 N N . LYS A 1 97 ? 2.707 4.197 1.916 1.00 96.06 97 LYS A N 1
ATOM 705 C CA . LYS A 1 97 ? 2.814 5.124 0.783 1.00 96.06 97 LYS A CA 1
ATOM 706 C C . LYS A 1 97 ? 4.262 5.385 0.408 1.00 96.06 97 LYS A C 1
ATOM 708 O O . LYS A 1 97 ? 4.588 5.285 -0.767 1.00 96.06 97 LYS A O 1
ATOM 713 N N . ASP A 1 98 ? 5.125 5.655 1.379 1.00 94.94 98 ASP A N 1
ATOM 714 C CA . ASP A 1 98 ? 6.540 5.920 1.129 1.00 94.94 98 ASP A CA 1
ATOM 715 C C . ASP A 1 98 ? 7.236 4.699 0.526 1.00 94.94 98 ASP A C 1
ATOM 717 O O . ASP A 1 98 ? 7.974 4.826 -0.450 1.00 94.94 98 ASP A O 1
ATOM 721 N N . GLN A 1 99 ? 6.950 3.499 1.043 1.00 94.56 99 GLN A N 1
ATOM 722 C CA . GLN A 1 99 ? 7.504 2.265 0.490 1.00 94.56 99 GLN A CA 1
ATOM 723 C C . GLN A 1 99 ? 7.083 2.062 -0.971 1.00 94.56 99 GLN A C 1
ATOM 725 O O . GLN A 1 99 ? 7.935 1.791 -1.815 1.00 94.56 99 GLN A O 1
ATOM 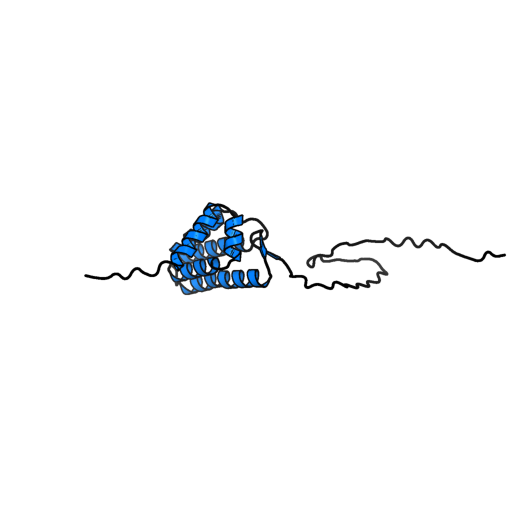730 N N . LEU A 1 100 ? 5.799 2.239 -1.293 1.00 93.25 100 LEU A N 1
ATOM 731 C CA . LEU A 1 100 ? 5.280 2.025 -2.648 1.00 93.25 100 LEU A CA 1
ATOM 732 C C . LEU A 1 100 ? 5.612 3.167 -3.619 1.00 93.25 100 LEU A C 1
ATOM 734 O O . LEU A 1 100 ? 5.783 2.916 -4.808 1.00 93.25 100 LEU A O 1
ATOM 738 N N . ALA A 1 101 ? 5.724 4.406 -3.141 1.00 90.81 101 ALA A N 1
ATOM 739 C CA . ALA A 1 101 ? 5.958 5.582 -3.975 1.00 90.81 101 ALA A CA 1
ATOM 740 C C . ALA A 1 101 ? 7.440 5.962 -4.132 1.00 90.81 101 ALA A C 1
ATOM 742 O O . ALA A 1 101 ? 7.752 6.842 -4.937 1.00 90.81 101 ALA A O 1
ATOM 743 N N . SER A 1 102 ? 8.347 5.327 -3.381 1.00 89.25 102 SER A N 1
ATOM 744 C CA . SER A 1 102 ? 9.790 5.593 -3.451 1.00 89.25 102 SER A CA 1
ATOM 745 C C . SER A 1 102 ? 10.377 5.327 -4.843 1.00 89.25 102 SER A C 1
ATOM 747 O O . SER A 1 102 ? 9.846 4.549 -5.624 1.00 89.25 102 SER A O 1
ATOM 749 N N . GLN A 1 103 ? 11.505 5.953 -5.182 1.00 87.06 103 GLN A N 1
ATOM 750 C CA . GLN A 1 103 ? 12.218 5.636 -6.432 1.00 87.06 103 GLN A CA 1
ATOM 751 C C . GLN A 1 103 ? 13.074 4.366 -6.324 1.00 87.06 103 GLN A C 1
ATOM 753 O O . GLN A 1 103 ? 13.540 3.845 -7.333 1.00 87.06 103 GLN A O 1
ATOM 758 N N . SER A 1 104 ? 13.303 3.873 -5.109 1.00 90.00 104 SER A N 1
ATOM 759 C CA . SER A 1 104 ? 14.143 2.716 -4.821 1.00 90.00 104 SER A CA 1
ATOM 760 C C . SER A 1 104 ? 13.308 1.471 -4.530 1.00 90.00 104 SER A C 1
ATOM 762 O O . SER A 1 104 ? 12.087 1.513 -4.407 1.00 90.00 104 SER A O 1
ATOM 764 N N . ARG A 1 105 ? 13.988 0.324 -4.428 1.00 92.38 105 ARG A N 1
ATOM 765 C CA . ARG A 1 105 ? 13.356 -0.917 -3.979 1.00 92.38 105 ARG A CA 1
ATOM 766 C C . ARG A 1 105 ? 12.772 -0.720 -2.569 1.00 92.38 105 ARG A C 1
ATOM 768 O O . ARG A 1 105 ? 13.532 -0.328 -1.679 1.00 92.38 105 ARG A O 1
ATOM 775 N N . PRO A 1 106 ? 11.495 -1.067 -2.332 1.00 93.00 106 PRO A N 1
ATOM 776 C CA . PRO A 1 106 ? 10.916 -1.012 -1.000 1.00 93.00 106 PRO A CA 1
ATOM 777 C C . PRO A 1 106 ? 11.632 -1.961 -0.040 1.00 93.00 106 PRO A C 1
ATOM 779 O O . PRO A 1 106 ? 12.042 -3.066 -0.413 1.00 93.00 106 PRO A O 1
ATOM 782 N N . ASN A 1 107 ? 11.718 -1.568 1.225 1.00 96.12 107 ASN A N 1
ATOM 783 C CA . ASN A 1 107 ? 12.089 -2.477 2.293 1.00 96.12 107 ASN A CA 1
ATOM 784 C C . ASN A 1 107 ? 10.929 -3.452 2.542 1.00 96.12 107 ASN A C 1
ATOM 786 O O . ASN A 1 107 ? 9.869 -3.072 3.035 1.00 96.12 107 ASN A O 1
ATOM 790 N N . GLU A 1 108 ? 11.151 -4.723 2.213 1.00 95.69 108 GLU A N 1
ATOM 791 C CA . GLU A 1 108 ? 10.150 -5.785 2.325 1.00 95.69 108 GLU A CA 1
ATOM 792 C C . GLU A 1 108 ? 9.528 -5.894 3.723 1.00 95.69 108 GLU A C 1
ATOM 794 O O . GLU A 1 108 ? 8.314 -6.049 3.838 1.00 95.69 108 GLU A O 1
ATOM 799 N N . HIS A 1 109 ? 10.339 -5.820 4.781 1.00 94.88 109 HIS A N 1
ATOM 800 C CA . HIS A 1 109 ? 9.852 -5.976 6.150 1.00 94.88 109 HIS A CA 1
ATOM 801 C C . HIS A 1 109 ? 8.910 -4.834 6.531 1.00 94.88 109 HIS A C 1
ATOM 803 O O . HIS A 1 109 ? 7.810 -5.086 7.017 1.00 94.88 109 HIS A O 1
ATOM 809 N N . ILE A 1 110 ? 9.324 -3.598 6.245 1.00 96.88 110 ILE A N 1
ATOM 810 C CA . ILE A 1 110 ? 8.552 -2.388 6.545 1.00 96.88 110 ILE A CA 1
ATOM 811 C C . ILE A 1 110 ? 7.257 -2.365 5.727 1.00 96.88 110 ILE A C 1
ATOM 813 O O . ILE A 1 110 ? 6.188 -2.104 6.275 1.00 96.88 110 ILE A O 1
ATOM 817 N N . LEU A 1 111 ? 7.336 -2.692 4.432 1.00 96.19 111 LEU A N 1
ATOM 818 C CA . LEU A 1 111 ? 6.173 -2.750 3.547 1.00 96.19 111 LEU A CA 1
ATOM 819 C C . LEU A 1 111 ? 5.128 -3.745 4.065 1.00 96.19 111 LEU A C 1
ATOM 821 O O . LEU A 1 111 ? 3.947 -3.411 4.159 1.00 96.19 111 LEU A O 1
ATOM 825 N N . VAL A 1 112 ? 5.559 -4.961 4.413 1.00 95.88 112 VAL A N 1
ATOM 826 C CA . VAL A 1 112 ? 4.658 -6.003 4.916 1.00 95.88 112 VAL A CA 1
ATOM 827 C C . VAL A 1 112 ? 4.069 -5.611 6.266 1.00 95.88 112 VAL A C 1
ATOM 829 O O . VAL A 1 112 ? 2.858 -5.701 6.424 1.00 95.88 112 VAL A O 1
ATOM 832 N N . GLN A 1 113 ? 4.889 -5.132 7.204 1.00 97.06 113 GLN A N 1
ATOM 833 C CA . GLN A 1 113 ? 4.430 -4.748 8.539 1.00 97.06 113 GLN A CA 1
ATOM 834 C C . GLN A 1 113 ? 3.398 -3.616 8.489 1.00 97.06 113 GLN A C 1
ATOM 836 O O . GLN A 1 113 ? 2.352 -3.720 9.124 1.00 97.06 113 GLN A O 1
ATOM 841 N N . ALA A 1 114 ? 3.661 -2.559 7.714 1.00 96.69 114 ALA A N 1
ATOM 842 C CA . ALA A 1 114 ? 2.728 -1.444 7.567 1.00 96.69 114 ALA A CA 1
ATOM 843 C C . ALA A 1 114 ? 1.405 -1.896 6.936 1.00 96.69 114 ALA A C 1
ATOM 845 O O . ALA A 1 114 ? 0.335 -1.485 7.378 1.00 96.69 114 ALA A O 1
ATOM 846 N N . THR A 1 115 ? 1.475 -2.775 5.932 1.00 96.88 115 THR A N 1
ATOM 847 C CA . THR A 1 115 ? 0.282 -3.327 5.280 1.00 96.88 115 THR A CA 1
ATOM 848 C C . THR A 1 115 ? -0.524 -4.192 6.246 1.00 96.88 115 THR A C 1
ATOM 850 O O . THR A 1 115 ? -1.714 -3.956 6.396 1.00 96.88 115 THR A O 1
ATOM 853 N N . GLU A 1 116 ? 0.105 -5.160 6.924 1.00 96.00 116 GLU A N 1
ATOM 854 C CA . GLU A 1 116 ? -0.566 -6.059 7.876 1.00 96.00 116 GLU A CA 1
ATOM 855 C C . GLU A 1 116 ? -1.226 -5.262 9.012 1.00 96.00 116 GLU A C 1
ATOM 857 O O . GLU A 1 116 ? -2.401 -5.477 9.291 1.00 96.00 116 GLU A O 1
ATOM 862 N N . ALA A 1 117 ? -0.538 -4.260 9.567 1.00 96.19 117 ALA A N 1
ATOM 863 C CA . ALA A 1 117 ? -1.104 -3.410 10.611 1.00 96.19 117 ALA A CA 1
ATOM 864 C C . ALA A 1 117 ? -2.326 -2.601 10.136 1.00 96.19 117 ALA A C 1
ATOM 866 O O . ALA A 1 117 ? -3.277 -2.419 10.890 1.00 96.19 117 ALA A O 1
ATOM 867 N N . LEU A 1 118 ? -2.341 -2.119 8.886 1.00 96.38 118 LEU A N 1
ATOM 868 C CA . LEU A 1 118 ? -3.497 -1.387 8.355 1.00 96.38 118 LEU A CA 1
ATOM 869 C C . LEU A 1 118 ? -4.739 -2.268 8.175 1.00 96.38 118 LEU A C 1
ATOM 871 O O . LEU A 1 118 ? -5.855 -1.761 8.275 1.00 96.38 118 LEU A O 1
ATOM 875 N N . LEU A 1 119 ? -4.561 -3.570 7.933 1.00 95.44 119 LEU A N 1
ATOM 876 C CA . LEU A 1 119 ? -5.675 -4.513 7.801 1.00 95.44 119 LEU A CA 1
ATOM 877 C C . LEU A 1 119 ? -6.406 -4.746 9.134 1.00 95.44 119 LEU A C 1
ATOM 879 O O . LEU A 1 119 ? -7.552 -5.187 9.123 1.00 95.44 119 LEU A O 1
ATOM 883 N N . GLU A 1 120 ? -5.771 -4.437 10.267 1.00 95.12 120 GLU A N 1
ATOM 884 C CA . GLU A 1 120 ? -6.332 -4.649 11.606 1.00 95.12 120 GLU A CA 1
ATOM 885 C C . GLU A 1 120 ? -7.235 -3.498 12.082 1.00 95.12 120 GLU A C 1
ATOM 887 O O . GLU A 1 120 ? -8.070 -3.703 12.961 1.00 95.12 120 GLU A O 1
ATOM 892 N N . TYR A 1 121 ? -7.132 -2.297 11.496 1.00 91.88 121 TYR A N 1
ATOM 893 C CA . TYR A 1 121 ? -7.876 -1.116 11.969 1.00 91.88 121 TYR A CA 1
ATOM 894 C C . TYR A 1 121 ? -9.351 -1.065 11.542 1.00 91.88 121 TYR A C 1
ATOM 896 O O . TYR A 1 121 ? -10.082 -0.176 11.976 1.00 91.88 121 TYR A O 1
ATOM 904 N N . GLY A 1 122 ? -9.805 -2.001 10.706 1.00 90.81 122 GLY A N 1
ATOM 905 C CA . GLY A 1 122 ? -11.214 -2.146 10.344 1.00 90.81 122 GLY A CA 1
ATOM 906 C C . GLY A 1 122 ? -11.455 -2.409 8.855 1.00 90.81 122 GLY A C 1
ATOM 907 O O . GLY A 1 122 ? -10.560 -2.225 8.026 1.00 90.81 122 GLY A O 1
ATOM 908 N N . PRO A 1 123 ? -12.682 -2.822 8.492 1.00 92.69 123 PRO A N 1
ATOM 909 C CA . PRO A 1 123 ? -13.003 -3.292 7.144 1.00 92.69 123 PRO A CA 1
ATOM 910 C C . PRO A 1 123 ? -12.877 -2.205 6.070 1.00 92.69 123 PRO A C 1
ATOM 912 O O . PRO A 1 123 ? -12.453 -2.503 4.958 1.00 92.69 123 PRO A O 1
ATOM 915 N N . ASP A 1 124 ? -13.190 -0.946 6.388 1.00 94.00 124 ASP A N 1
ATOM 916 C CA . ASP A 1 124 ? -13.064 0.173 5.445 1.00 94.00 124 ASP A CA 1
ATOM 917 C C . ASP A 1 124 ? -11.606 0.454 5.058 1.00 94.00 124 ASP A C 1
ATOM 919 O O . ASP A 1 124 ? -11.289 0.619 3.877 1.00 94.00 124 ASP A O 1
ATOM 923 N N . ILE A 1 125 ? -10.712 0.487 6.051 1.00 95.62 125 ILE A N 1
ATOM 924 C CA . ILE A 1 125 ? -9.277 0.716 5.842 1.00 95.62 125 ILE A CA 1
ATOM 925 C C . ILE A 1 125 ? -8.670 -0.498 5.136 1.00 95.62 125 ILE A C 1
ATOM 927 O O . ILE A 1 125 ? -7.965 -0.338 4.139 1.00 95.62 125 ILE A O 1
ATOM 931 N N . ALA A 1 126 ? -9.007 -1.710 5.587 1.00 94.25 126 ALA A N 1
ATOM 932 C CA . ALA A 1 126 ? -8.561 -2.944 4.954 1.00 94.25 126 ALA A CA 1
ATOM 933 C C . ALA A 1 126 ? -9.003 -3.025 3.484 1.00 94.25 126 ALA A C 1
ATOM 935 O O . ALA A 1 126 ? -8.198 -3.358 2.617 1.00 94.25 126 ALA A O 1
ATOM 936 N N . GLY A 1 127 ? -10.248 -2.647 3.184 1.00 92.62 127 GLY A N 1
ATOM 937 C CA . GLY A 1 127 ? -10.771 -2.581 1.821 1.00 92.62 127 GLY A CA 1
ATOM 938 C C . GLY A 1 127 ? -9.993 -1.609 0.932 1.00 92.62 127 GLY A C 1
ATOM 939 O O . GLY A 1 127 ? -9.662 -1.958 -0.200 1.00 92.62 127 GLY A O 1
ATOM 940 N N . ALA A 1 128 ? -9.630 -0.427 1.442 1.00 95.19 128 ALA A N 1
ATOM 941 C CA . ALA A 1 128 ? -8.810 0.537 0.702 1.00 95.19 128 ALA A CA 1
ATOM 942 C C . ALA A 1 128 ? -7.378 0.032 0.453 1.00 95.19 128 ALA A C 1
ATOM 944 O O . ALA A 1 128 ? -6.848 0.190 -0.647 1.00 95.19 128 ALA A O 1
ATOM 945 N N . VAL A 1 129 ? -6.764 -0.625 1.443 1.00 95.25 129 VAL A N 1
ATOM 946 C CA . VAL A 1 129 ? -5.450 -1.269 1.283 1.00 95.25 129 VAL A CA 1
ATOM 947 C C . VAL A 1 129 ? -5.520 -2.353 0.212 1.00 95.25 129 VAL A C 1
ATOM 949 O O . VAL A 1 129 ? -4.719 -2.351 -0.720 1.00 95.25 129 VAL A O 1
ATOM 952 N N . VAL A 1 130 ? -6.503 -3.250 0.294 1.00 93.94 130 VAL A N 1
ATOM 953 C CA . VAL A 1 130 ? -6.704 -4.306 -0.704 1.00 93.94 130 VAL A CA 1
ATOM 954 C C . VAL A 1 130 ? -6.905 -3.700 -2.093 1.00 93.94 130 VAL A C 1
ATOM 956 O O . VAL A 1 130 ? -6.251 -4.144 -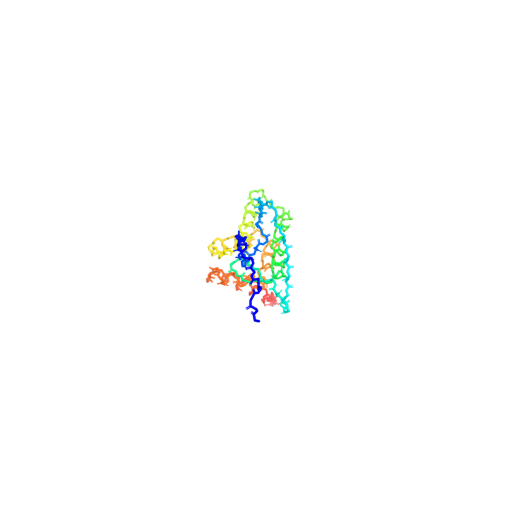3.034 1.00 93.94 130 VAL A O 1
ATOM 959 N N . ALA A 1 131 ? -7.725 -2.651 -2.221 1.00 92.81 131 ALA A N 1
ATOM 960 C CA . ALA A 1 131 ? -7.951 -1.952 -3.483 1.00 92.81 131 ALA A CA 1
ATOM 961 C C . ALA A 1 131 ? -6.645 -1.407 -4.085 1.00 92.81 131 ALA A C 1
ATOM 963 O O . ALA A 1 131 ? -6.371 -1.654 -5.259 1.00 92.81 131 ALA A O 1
ATOM 964 N N . ALA A 1 132 ? -5.781 -0.766 -3.290 1.00 93.75 132 ALA A N 1
ATOM 965 C CA . ALA A 1 132 ? -4.469 -0.309 -3.758 1.00 93.75 132 ALA A CA 1
ATOM 966 C C . ALA A 1 132 ? -3.583 -1.464 -4.265 1.00 93.75 132 ALA A C 1
ATOM 968 O O . ALA A 1 132 ? -2.869 -1.318 -5.258 1.00 93.75 132 ALA A O 1
ATOM 969 N N . PHE A 1 133 ? -3.673 -2.639 -3.638 1.00 92.88 133 PHE A N 1
ATOM 970 C CA . PHE A 1 133 ? -2.957 -3.845 -4.059 1.00 92.88 133 PHE A CA 1
ATOM 971 C C . PHE A 1 133 ? -3.627 -4.582 -5.232 1.00 92.88 133 PHE A C 1
ATOM 973 O O . PHE A 1 133 ? -3.054 -5.539 -5.742 1.00 92.88 133 PHE A O 1
ATOM 980 N N . THR A 1 134 ? -4.790 -4.150 -5.729 1.00 88.44 134 THR A N 1
ATOM 981 C CA . THR A 1 134 ? -5.350 -4.708 -6.977 1.00 88.44 134 THR A CA 1
ATOM 982 C C . THR A 1 134 ? -4.686 -4.148 -8.234 1.00 88.44 134 THR A C 1
ATOM 984 O O . THR A 1 134 ? -4.719 -4.801 -9.280 1.00 88.44 134 THR A O 1
ATOM 987 N N . VAL A 1 135 ? -4.017 -2.994 -8.132 1.00 91.31 135 VAL A N 1
ATOM 988 C CA . VAL A 1 135 ? -3.318 -2.367 -9.258 1.00 91.31 135 VAL A CA 1
ATOM 989 C C . VAL A 1 135 ? -2.140 -3.244 -9.700 1.00 91.31 135 VAL A C 1
ATOM 991 O O . VAL A 1 135 ? -1.319 -3.639 -8.861 1.00 91.31 135 VAL A O 1
ATOM 994 N N . PRO A 1 136 ? -1.971 -3.513 -11.010 1.00 91.62 136 PRO A N 1
ATOM 995 C CA . PRO A 1 136 ? -0.841 -4.294 -11.514 1.00 91.62 136 PRO A CA 1
ATOM 996 C C . PRO A 1 136 ? 0.526 -3.760 -11.064 1.00 91.62 136 PRO A C 1
ATOM 998 O O . PRO A 1 136 ? 1.421 -4.546 -10.747 1.00 91.62 136 PRO A O 1
ATOM 1001 N N . LEU A 1 137 ? 0.681 -2.434 -10.981 1.00 92.81 137 LEU A N 1
ATOM 1002 C CA . LEU A 1 137 ? 1.904 -1.780 -10.516 1.00 92.81 137 LEU A CA 1
ATOM 1003 C C . LEU A 1 137 ? 2.267 -2.155 -9.070 1.00 92.81 137 LEU A C 1
ATOM 1005 O O . LEU A 1 137 ? 3.421 -2.481 -8.805 1.00 92.81 137 LEU A O 1
ATOM 1009 N N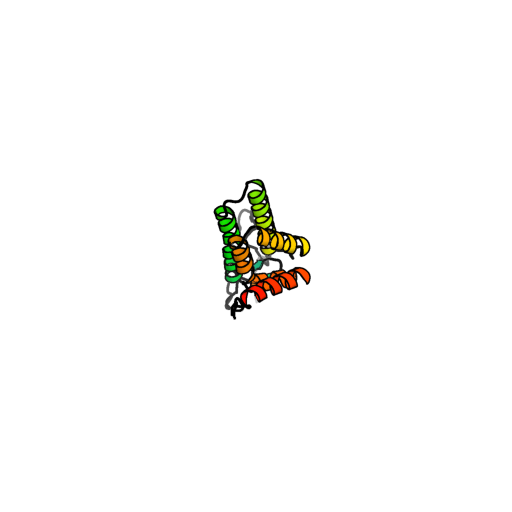 . ALA A 1 138 ? 1.299 -2.212 -8.152 1.00 92.75 138 ALA A N 1
ATOM 1010 C CA . ALA A 1 138 ? 1.548 -2.660 -6.779 1.00 92.75 138 ALA A CA 1
ATOM 1011 C C . ALA A 1 138 ? 2.055 -4.116 -6.741 1.00 92.75 138 ALA A C 1
ATOM 1013 O O . ALA A 1 138 ? 2.960 -4.452 -5.974 1.00 92.75 138 ALA A O 1
ATOM 1014 N N . GLY A 1 139 ? 1.543 -4.975 -7.629 1.00 91.44 139 GLY A N 1
ATOM 1015 C CA . GLY A 1 139 ? 2.043 -6.341 -7.818 1.00 91.44 139 GLY A CA 1
ATOM 1016 C C . GLY A 1 139 ? 3.498 -6.390 -8.298 1.00 91.44 139 GLY A C 1
ATOM 1017 O O . GLY A 1 139 ? 4.299 -7.165 -7.776 1.00 91.44 139 GLY A O 1
ATOM 1018 N N . LYS A 1 140 ? 3.871 -5.526 -9.251 1.00 93.12 140 LYS A N 1
ATOM 1019 C CA . LYS A 1 140 ? 5.262 -5.395 -9.724 1.00 93.12 140 LYS A CA 1
ATOM 1020 C C . LYS A 1 140 ? 6.189 -4.923 -8.594 1.00 93.12 140 LYS A C 1
ATOM 1022 O O . LYS A 1 140 ? 7.226 -5.540 -8.363 1.00 93.12 140 LYS A O 1
ATOM 1027 N N . ILE A 1 141 ? 5.790 -3.881 -7.860 1.00 93.19 141 ILE A N 1
ATOM 1028 C CA . ILE A 1 141 ? 6.563 -3.306 -6.748 1.00 93.19 141 ILE A CA 1
ATOM 1029 C C . ILE A 1 141 ? 6.762 -4.331 -5.626 1.00 93.19 141 ILE A C 1
ATOM 1031 O O . ILE A 1 141 ? 7.874 -4.512 -5.138 1.00 93.19 141 ILE A O 1
ATOM 1035 N N . THR A 1 142 ? 5.709 -5.047 -5.228 1.00 92.44 142 THR A N 1
ATOM 1036 C CA . THR A 1 142 ? 5.784 -6.068 -4.167 1.00 92.44 142 THR A CA 1
ATOM 1037 C C . THR A 1 142 ? 6.635 -7.268 -4.576 1.00 92.44 142 THR A C 1
ATOM 1039 O O . THR A 1 142 ? 7.425 -7.756 -3.767 1.00 92.44 142 THR A O 1
ATOM 1042 N N . ALA A 1 143 ? 6.544 -7.709 -5.835 1.00 91.06 143 ALA A N 1
ATOM 1043 C CA . ALA A 1 143 ? 7.421 -8.741 -6.382 1.00 91.06 143 ALA A CA 1
ATOM 1044 C C . ALA A 1 143 ? 8.892 -8.302 -6.382 1.00 91.06 143 ALA A C 1
ATOM 1046 O O . ALA A 1 143 ? 9.772 -9.101 -6.057 1.00 91.06 143 ALA A O 1
ATOM 1047 N N . TYR A 1 144 ? 9.152 -7.033 -6.708 1.00 92.62 144 TYR A N 1
ATOM 1048 C CA . TYR A 1 144 ? 10.488 -6.450 -6.660 1.00 92.62 144 TYR A CA 1
ATOM 1049 C C . TYR A 1 144 ? 11.002 -6.293 -5.221 1.00 92.62 144 TYR A C 1
ATOM 1051 O O . TYR A 1 144 ? 12.179 -6.537 -4.956 1.00 92.62 144 TYR A O 1
ATOM 1059 N N . ALA A 1 145 ? 10.125 -5.959 -4.269 1.00 91.19 145 ALA A N 1
ATOM 1060 C CA . ALA A 1 145 ? 10.461 -5.815 -2.856 1.00 91.19 145 ALA A CA 1
ATOM 1061 C C . ALA A 1 145 ? 10.945 -7.135 -2.235 1.00 91.19 145 ALA A C 1
ATOM 1063 O O . ALA A 1 145 ? 11.993 -7.139 -1.588 1.00 91.19 145 ALA A O 1
ATOM 1064 N N . GLY A 1 146 ? 10.259 -8.260 -2.467 1.00 92.00 146 GLY A N 1
ATOM 1065 C CA . GLY A 1 146 ? 10.699 -9.574 -1.985 1.00 92.00 146 GLY A CA 1
ATOM 1066 C C . GLY A 1 146 ? 9.610 -10.653 -1.940 1.00 92.00 146 GLY A C 1
ATOM 1067 O O . GLY A 1 146 ? 8.450 -10.429 -2.287 1.00 92.00 146 GLY A O 1
ATOM 1068 N N . LYS A 1 147 ? 9.988 -11.870 -1.522 1.00 92.44 147 LYS A N 1
ATOM 1069 C CA . LYS A 1 147 ? 9.104 -13.053 -1.531 1.00 92.44 147 LYS A CA 1
ATOM 1070 C C . LYS A 1 147 ? 7.932 -12.936 -0.553 1.00 92.44 147 LYS A C 1
ATOM 1072 O O . LYS A 1 147 ? 6.824 -13.336 -0.896 1.00 92.44 147 LYS A O 1
ATOM 1077 N N . ARG A 1 148 ? 8.165 -12.421 0.652 1.00 89.94 148 ARG A N 1
ATOM 1078 C CA . ARG A 1 148 ? 7.153 -12.207 1.693 1.00 89.94 148 ARG A CA 1
ATOM 1079 C C . ARG A 1 148 ? 6.178 -11.107 1.279 1.00 89.94 148 ARG A C 1
ATOM 1081 O O . ARG A 1 148 ? 4.974 -11.295 1.428 1.00 89.94 148 ARG A O 1
ATOM 1088 N N . ALA A 1 149 ? 6.670 -10.015 0.690 1.00 90.62 149 ALA A N 1
ATOM 1089 C CA . ALA A 1 149 ? 5.807 -8.977 0.114 1.00 90.62 149 ALA A CA 1
ATOM 1090 C C . ALA A 1 149 ? 4.919 -9.538 -1.011 1.00 90.62 149 ALA A C 1
ATOM 1092 O O . ALA A 1 149 ? 3.714 -9.295 -1.034 1.00 90.62 149 ALA A O 1
ATOM 1093 N N . LEU A 1 150 ? 5.482 -10.373 -1.890 1.00 90.62 150 LEU A N 1
ATOM 1094 C CA . LEU A 1 150 ? 4.718 -11.056 -2.934 1.00 90.62 150 LEU A CA 1
ATOM 1095 C C . LEU A 1 150 ? 3.680 -12.043 -2.372 1.00 90.62 150 LEU A C 1
ATOM 1097 O O . LEU A 1 150 ? 2.573 -12.141 -2.897 1.00 90.62 150 LEU A O 1
ATOM 1101 N N . GLN A 1 151 ? 4.008 -12.784 -1.311 1.00 91.06 151 GLN A N 1
ATOM 1102 C CA . GLN A 1 151 ? 3.052 -13.671 -0.639 1.00 91.06 151 GLN A CA 1
ATOM 1103 C C . GLN A 1 151 ? 1.901 -12.889 -0.004 1.00 91.06 151 GLN A C 1
ATOM 1105 O O . GLN A 1 151 ? 0.754 -13.316 -0.098 1.00 91.06 151 GLN A O 1
ATOM 1110 N N . LEU A 1 152 ? 2.184 -11.740 0.615 1.00 90.81 152 LEU A N 1
ATOM 1111 C CA . LEU A 1 152 ? 1.146 -10.845 1.117 1.00 90.81 152 LEU A CA 1
ATOM 1112 C C . LEU A 1 152 ? 0.231 -10.366 -0.018 1.00 90.81 152 LEU A C 1
ATOM 1114 O O . LEU A 1 152 ? -0.979 -10.527 0.087 1.00 90.81 152 LEU A O 1
ATOM 1118 N N . TYR A 1 153 ? 0.800 -9.875 -1.123 1.00 89.62 153 TYR A N 1
ATOM 1119 C CA . TYR A 1 153 ? 0.035 -9.471 -2.307 1.00 89.62 153 TYR A CA 1
ATOM 1120 C C . TYR A 1 153 ? -0.895 -10.591 -2.806 1.00 89.62 153 TYR A C 1
ATOM 1122 O O . TYR A 1 153 ? -2.071 -10.353 -3.075 1.00 89.62 153 TYR A O 1
ATOM 1130 N N . ARG A 1 154 ? -0.394 -11.832 -2.890 1.00 89.62 154 ARG A N 1
ATOM 1131 C CA . ARG A 1 154 ? -1.203 -12.989 -3.309 1.00 89.62 154 ARG A CA 1
ATOM 1132 C C . ARG A 1 154 ? -2.364 -13.253 -2.356 1.00 89.62 154 ARG A C 1
ATOM 1134 O O . ARG A 1 154 ? -3.483 -13.381 -2.833 1.00 89.62 154 ARG A O 1
ATOM 1141 N N . ARG A 1 155 ? -2.122 -13.236 -1.039 1.00 89.44 155 ARG A N 1
ATOM 1142 C CA . ARG A 1 155 ? -3.177 -13.397 -0.022 1.00 89.44 155 ARG A CA 1
ATOM 1143 C C . ARG A 1 155 ? -4.279 -12.342 -0.173 1.00 89.44 155 ARG A C 1
ATOM 1145 O O . ARG A 1 155 ? -5.453 -12.692 -0.179 1.00 89.44 155 ARG A O 1
ATOM 1152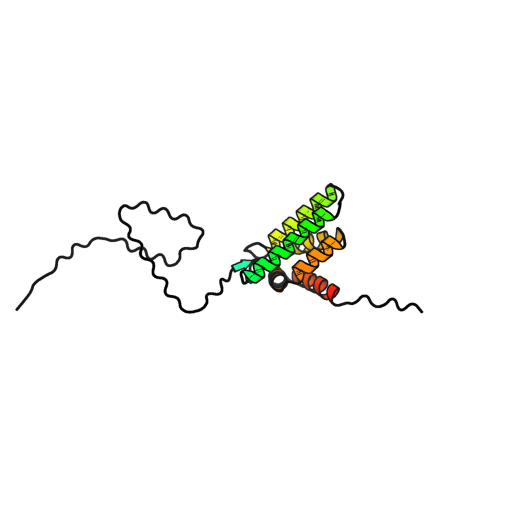 N N . LEU A 1 156 ? -3.904 -11.074 -0.360 1.00 88.25 156 LEU A N 1
ATOM 1153 C CA . LEU A 1 156 ? -4.860 -9.972 -0.552 1.00 88.25 156 LEU A CA 1
ATOM 1154 C C . LEU A 1 156 ? -5.680 -10.126 -1.840 1.00 88.25 156 LEU A C 1
ATOM 1156 O O . LEU A 1 156 ? -6.862 -9.790 -1.886 1.00 88.25 156 LEU A O 1
ATOM 1160 N N . ARG A 1 157 ? -5.069 -10.661 -2.898 1.00 84.81 157 ARG A N 1
ATOM 1161 C CA . ARG A 1 157 ? -5.762 -10.914 -4.162 1.00 84.81 157 ARG A CA 1
ATOM 1162 C C . ARG A 1 157 ? -6.688 -12.129 -4.084 1.00 84.81 157 ARG A C 1
ATOM 1164 O O . ARG A 1 157 ? -7.781 -12.089 -4.638 1.00 84.81 157 ARG A O 1
ATOM 1171 N N . GLU A 1 158 ? -6.268 -13.187 -3.400 1.00 84.06 158 GLU A N 1
ATOM 1172 C CA . GLU A 1 158 ? -7.070 -14.394 -3.171 1.00 84.06 158 GLU A CA 1
ATOM 1173 C C . GLU A 1 158 ? -8.307 -14.091 -2.319 1.00 84.06 158 GLU A C 1
ATOM 1175 O O . GLU A 1 158 ? -9.390 -14.569 -2.649 1.00 84.06 158 GLU A O 1
ATOM 1180 N N . SER A 1 159 ? -8.202 -13.210 -1.313 1.00 75.88 159 SER A N 1
ATOM 1181 C CA . SER A 1 159 ? -9.363 -12.802 -0.506 1.00 75.88 159 SER A CA 1
ATOM 1182 C C . SER A 1 159 ? -10.480 -12.129 -1.311 1.00 75.88 159 SER A C 1
ATOM 1184 O O . SER A 1 159 ? -11.623 -12.132 -0.870 1.00 75.88 159 SER A O 1
ATOM 1186 N N . LEU A 1 160 ? -10.182 -11.595 -2.500 1.00 69.31 160 LEU A N 1
ATOM 1187 C CA . LEU A 1 160 ? -11.185 -11.028 -3.409 1.00 69.31 160 LEU A CA 1
ATOM 1188 C C . LEU A 1 160 ? -11.865 -12.079 -4.302 1.00 69.31 160 LEU A C 1
ATOM 1190 O O . LEU A 1 160 ? -12.881 -11.781 -4.922 1.00 69.31 160 LEU A O 1
ATOM 1194 N N . GLN A 1 161 ? -11.289 -13.279 -4.422 1.00 67.31 161 GLN A N 1
ATOM 1195 C CA . GLN A 1 161 ? -11.752 -14.325 -5.342 1.00 67.31 161 GLN A CA 1
ATOM 1196 C C . GLN A 1 161 ? -12.588 -15.411 -4.666 1.00 67.31 161 GLN A C 1
ATOM 1198 O O . GLN A 1 161 ? -13.303 -16.133 -5.355 1.00 67.31 161 GLN A O 1
ATOM 1203 N N . THR A 1 162 ? -12.532 -15.529 -3.341 1.00 53.12 162 THR A N 1
ATOM 1204 C CA . THR A 1 162 ? -13.458 -16.366 -2.571 1.00 53.12 162 THR A CA 1
ATOM 1205 C C . THR A 1 162 ? -14.777 -15.620 -2.356 1.00 53.12 162 THR A C 1
ATOM 1207 O O . THR A 1 162 ? -14.808 -14.704 -1.532 1.00 53.12 162 THR A O 1
ATOM 1210 N N . PRO A 1 163 ? -15.880 -15.979 -3.048 1.00 46.56 163 PRO A N 1
ATOM 1211 C CA . PRO A 1 163 ? -17.202 -15.551 -2.609 1.00 46.56 163 PRO A CA 1
ATOM 1212 C C . PRO A 1 163 ? -17.445 -16.076 -1.184 1.00 46.56 163 PRO A C 1
ATOM 1214 O O . PRO A 1 163 ? -16.886 -17.119 -0.826 1.00 46.56 163 PRO A O 1
ATOM 1217 N N . PRO A 1 164 ? -18.257 -15.392 -0.358 1.00 50.12 164 PRO A N 1
ATOM 1218 C CA . PRO A 1 164 ? -18.694 -15.960 0.906 1.00 50.12 164 PRO A CA 1
ATOM 1219 C C . PRO A 1 164 ? -19.384 -17.282 0.580 1.00 50.12 164 PRO A C 1
ATOM 1221 O O . PRO A 1 164 ? -20.433 -17.287 -0.061 1.00 50.12 164 PRO A O 1
ATOM 1224 N N . SER A 1 165 ? -18.758 -18.400 0.953 1.00 52.50 165 SER A N 1
ATOM 1225 C CA . SER A 1 165 ? -19.405 -19.702 0.898 1.00 52.50 165 SER A CA 1
ATOM 1226 C C . SER A 1 165 ? -20.720 -19.548 1.637 1.00 52.50 165 SER A C 1
ATOM 1228 O O . SER A 1 165 ? -20.719 -19.222 2.827 1.00 52.50 165 SER A O 1
ATOM 1230 N N . GLU A 1 166 ? -21.821 -19.689 0.904 1.00 45.69 166 GLU A N 1
ATOM 1231 C CA . GLU A 1 166 ? -23.155 -19.673 1.468 1.00 45.69 166 GLU A CA 1
ATOM 1232 C C . GLU A 1 166 ? -23.134 -20.580 2.693 1.00 45.69 166 GLU A C 1
ATOM 1234 O O . GLU A 1 166 ? -22.813 -21.770 2.614 1.00 45.69 166 GLU A O 1
ATOM 1239 N N . ILE A 1 167 ? -23.431 -19.988 3.847 1.00 51.78 167 ILE A N 1
ATOM 1240 C CA . ILE A 1 167 ? -23.827 -20.727 5.031 1.00 51.78 167 ILE A CA 1
ATOM 1241 C C . ILE A 1 167 ? -25.177 -21.334 4.646 1.00 51.78 167 ILE A C 1
ATOM 1243 O O . ILE A 1 167 ? -26.235 -20.775 4.925 1.00 51.78 167 ILE A O 1
ATOM 1247 N N . SER A 1 168 ? -25.130 -22.440 3.903 1.00 43.97 168 SER A N 1
ATOM 1248 C CA . SER A 1 168 ? -26.266 -23.310 3.668 1.00 43.97 168 SER A CA 1
ATOM 1249 C C . SER A 1 168 ? -26.563 -23.952 5.009 1.00 43.97 168 SER A C 1
ATOM 1251 O O . SER A 1 168 ? -26.014 -24.996 5.356 1.00 43.97 168 SER A O 1
ATOM 1253 N N . GLY A 1 169 ? -27.392 -23.268 5.790 1.00 54.28 169 GLY A N 1
ATOM 1254 C CA . GLY A 1 169 ? -28.091 -23.887 6.893 1.00 54.28 169 GLY A CA 1
ATOM 1255 C C . GLY A 1 169 ? -28.902 -25.065 6.364 1.00 54.28 169 GLY A C 1
ATOM 1256 O O . GLY A 1 169 ? -29.726 -24.903 5.465 1.00 54.28 169 GLY A O 1
ATOM 1257 N N . ALA A 1 170 ? -28.642 -26.234 6.932 1.00 43.81 170 ALA A N 1
ATOM 1258 C CA . ALA A 1 170 ? -29.596 -27.316 7.104 1.00 43.81 170 ALA A CA 1
ATOM 1259 C C . ALA A 1 170 ? -29.157 -28.119 8.330 1.00 43.81 170 ALA A C 1
ATOM 1261 O O . ALA A 1 170 ? -27.976 -28.534 8.359 1.00 43.81 170 ALA A O 1
#

Radius of gyration: 26.82 Å; chains: 1; bounding box: 76×65×80 Å

pLDDT: mean 76.66, std 22.91, range [38.0, 97.75]

Secondary structure (DSSP, 8-state):
----------------------TT-------S-----------S----EEEETTEEEEHHHHHHHHHHHHHHHHHHHHT---HHHHHHHHHHHHHHHHHHHSSSPP-HHHHHHHHHHHHHS-HHHHHHHHHHHHSHHHHHHHHHH-HHHHHHHHHHHHTTT---------

Sequence (170 aa):
MSDKNQDETSTSGIKIDIGQVSAAGHVVISGRDAFVTGSTRGDGSEKHVLTMGGVEASAEEIQELRTLLSQIDQKIEAANLEPATYDAAKHNAATLKDQLASQSRPNEHILVQATEALLEYGPDIAGAVVAAFTVPLAGKITAYAGKRALQLYRRLRESLQTPPSEISGA